Protein AF-W1IQ81-F1 (afdb_monomer)

Secondary structure (DSSP, 8-state):
-B--S---S-TTT---S-EEEEEEEEEE----B-TTS-BS-TT-TTTT-EEEEEEEEEETTT--EEEEEP-

Foldseek 3Di:
DEPPPPCCADPPPRDNQDKDKDKDKDWDDDFDADPVRHGPDPVCRGVDGDIDIWIWMADPPPRHTPGTYDD

Sequence (71 aa):
MKIKGNIKKCPNCKSENGFYVLVKIIRHSSDHFNFDGEYLDKTKTWDTIRTTQEKIAYCNQCNHKIGVVRN

Structure (mmCIF, N/CA/C/O backbone):
data_AF-W1IQ81-F1
#
_entry.id   AF-W1IQ81-F1
#
loop_
_atom_site.group_PDB
_atom_site.id
_atom_site.type_symbol
_atom_site.label_atom_id
_atom_site.label_alt_id
_atom_site.label_comp_id
_atom_site.label_asym_id
_atom_site.label_entity_id
_atom_site.label_seq_id
_atom_site.pdbx_PDB_ins_code
_atom_site.Cartn_x
_atom_site.Cartn_y
_atom_site.Cartn_z
_atom_site.occupancy
_atom_site.B_iso_or_equiv
_atom_site.auth_seq_id
_atom_site.auth_comp_id
_atom_site.auth_asym_id
_atom_site.auth_atom_id
_atom_site.pdbx_PDB_model_num
ATOM 1 N N . MET A 1 1 ? -10.510 -2.894 -2.654 1.00 44.59 1 MET A N 1
ATOM 2 C CA . MET A 1 1 ? -11.468 -2.111 -1.843 1.00 44.59 1 MET A CA 1
ATOM 3 C C . MET A 1 1 ? -10.946 -0.679 -1.729 1.00 44.59 1 MET A C 1
ATOM 5 O O . MET A 1 1 ? -9.822 -0.501 -1.276 1.00 44.59 1 MET A O 1
ATOM 9 N N . LYS A 1 2 ? -11.679 0.313 -2.261 1.00 48.31 2 LYS A N 1
ATOM 10 C CA . LYS A 1 2 ? -11.323 1.744 -2.175 1.00 48.31 2 LYS A CA 1
ATOM 11 C C . LYS A 1 2 ? -11.655 2.232 -0.764 1.00 48.31 2 LYS A C 1
ATOM 13 O O . LYS A 1 2 ? -12.780 2.011 -0.320 1.00 48.31 2 LYS A O 1
ATOM 18 N N . ILE A 1 3 ? -10.727 2.898 -0.081 1.00 53.06 3 ILE A N 1
ATOM 19 C CA . ILE A 1 3 ? -11.049 3.578 1.178 1.00 53.06 3 ILE A CA 1
ATOM 20 C C . ILE A 1 3 ? -11.858 4.824 0.813 1.00 53.06 3 ILE A C 1
ATOM 22 O O . ILE A 1 3 ? -11.302 5.862 0.472 1.00 53.06 3 ILE A O 1
ATOM 26 N N . LYS A 1 4 ? -13.191 4.702 0.799 1.00 52.50 4 LYS A N 1
ATOM 27 C CA . LYS A 1 4 ? -14.085 5.866 0.798 1.00 52.50 4 LYS A CA 1
ATOM 28 C C . LYS A 1 4 ? -13.868 6.566 2.140 1.00 52.50 4 LYS A C 1
ATOM 30 O O . LYS A 1 4 ? -14.002 5.912 3.170 1.00 52.50 4 LYS A O 1
ATOM 35 N N . GLY A 1 5 ? -13.479 7.840 2.112 1.00 56.97 5 GLY A N 1
ATOM 36 C CA . GLY A 1 5 ? -12.903 8.625 3.215 1.00 56.97 5 GLY A CA 1
ATOM 37 C C . GLY A 1 5 ? -13.734 8.847 4.489 1.00 56.97 5 GLY A C 1
ATOM 38 O O . GLY A 1 5 ? -13.622 9.908 5.076 1.00 56.97 5 GLY A O 1
ATOM 39 N N . ASN A 1 6 ? -14.531 7.878 4.947 1.00 66.06 6 ASN A N 1
ATOM 40 C CA . ASN A 1 6 ? -15.356 7.970 6.158 1.00 66.06 6 ASN A CA 1
ATOM 41 C C . ASN A 1 6 ? -15.238 6.743 7.079 1.00 66.06 6 ASN A C 1
ATOM 43 O O . ASN A 1 6 ? -16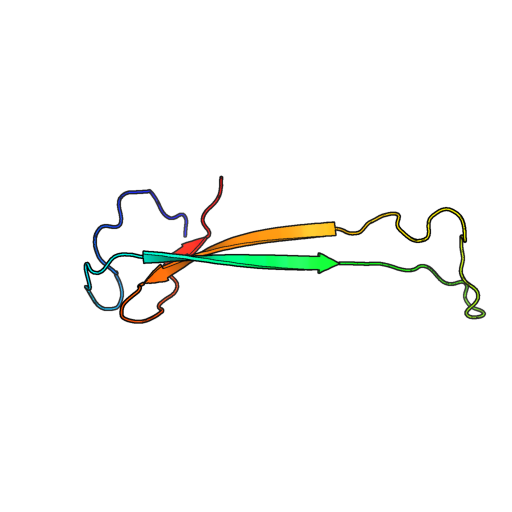.131 6.475 7.884 1.00 66.06 6 ASN A O 1
ATOM 47 N N . ILE A 1 7 ? -14.149 5.974 6.993 1.00 75.44 7 ILE A N 1
ATOM 48 C CA . ILE A 1 7 ? -13.905 4.900 7.962 1.00 75.44 7 ILE A CA 1
ATOM 49 C C . ILE A 1 7 ? -13.467 5.551 9.279 1.00 75.44 7 ILE A C 1
ATOM 51 O O . ILE A 1 7 ? -12.317 5.942 9.425 1.00 75.44 7 ILE A O 1
ATOM 55 N N . LYS A 1 8 ? -14.399 5.680 10.231 1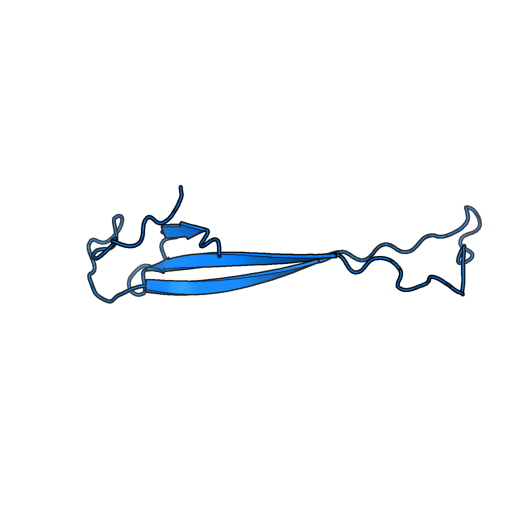.00 81.12 8 LYS A N 1
ATOM 56 C CA . LYS A 1 8 ? -14.122 6.171 11.596 1.00 81.12 8 LYS A CA 1
ATOM 57 C C . LYS A 1 8 ? -13.629 5.066 12.536 1.00 81.12 8 LYS A C 1
ATOM 59 O O . LYS A 1 8 ? -12.970 5.345 13.527 1.00 81.12 8 LYS A O 1
ATOM 64 N N . LYS A 1 9 ? -13.944 3.808 12.215 1.00 89.44 9 LYS A N 1
ATOM 65 C CA . LYS A 1 9 ? -13.725 2.640 13.072 1.00 89.44 9 LYS A CA 1
ATOM 66 C C . LYS A 1 9 ? -13.157 1.479 12.274 1.00 89.44 9 LYS A C 1
ATOM 68 O O . LYS A 1 9 ? -13.599 1.224 11.155 1.00 89.44 9 LYS A O 1
ATOM 73 N N . CYS A 1 10 ? -12.179 0.772 12.832 1.00 89.94 10 CYS A N 1
ATOM 74 C CA . CYS A 1 10 ? -11.578 -0.378 12.170 1.00 89.94 10 CYS A CA 1
ATOM 75 C C . CYS A 1 10 ? -12.617 -1.502 11.994 1.00 89.94 10 CYS A C 1
ATOM 77 O O . CYS A 1 10 ? -13.203 -1.930 12.989 1.00 89.94 10 CYS A O 1
ATOM 79 N N . PRO A 1 11 ? -12.816 -2.041 10.777 1.00 89.62 11 PRO A N 1
ATOM 80 C CA . PRO A 1 11 ? -13.767 -3.128 10.545 1.00 89.62 11 PRO A CA 1
ATOM 81 C C . PRO A 1 11 ? -13.338 -4.452 11.194 1.00 89.62 11 PRO A C 1
ATOM 83 O O . PRO A 1 11 ? -14.189 -5.289 11.468 1.00 89.62 11 PRO A O 1
ATOM 86 N N . ASN A 1 12 ? -12.040 -4.635 11.464 1.00 92.69 12 ASN A N 1
ATOM 87 C CA . ASN A 1 12 ? -11.507 -5.865 12.048 1.00 92.69 12 ASN A CA 1
ATOM 88 C C . ASN A 1 12 ? -11.589 -5.859 13.584 1.00 92.69 12 ASN A C 1
ATOM 90 O O . ASN A 1 12 ? -12.235 -6.710 14.181 1.00 92.69 12 ASN A O 1
ATOM 94 N N . CYS A 1 13 ? -10.962 -4.875 14.239 1.00 93.56 13 CYS A N 1
ATOM 95 C CA . CYS A 1 13 ? -10.872 -4.839 15.705 1.00 93.56 13 CYS A CA 1
ATOM 96 C C . CYS A 1 13 ? -11.823 -3.844 16.373 1.00 93.56 13 CYS A C 1
ATOM 98 O O . CYS A 1 13 ? -11.772 -3.693 17.590 1.00 93.56 13 CYS A O 1
ATOM 100 N N . LYS A 1 14 ? -12.655 -3.126 15.603 1.00 92.19 14 LYS A N 1
ATOM 101 C CA . LYS A 1 14 ? -13.584 -2.115 16.130 1.00 92.19 14 LYS A CA 1
ATOM 102 C C . LYS A 1 14 ? -12.890 -0.989 16.916 1.00 92.19 14 LYS A C 1
ATOM 104 O O . LYS A 1 14 ? -13.539 -0.312 17.697 1.00 92.19 14 LYS A O 1
ATOM 109 N N . SER A 1 15 ? -11.593 -0.761 16.729 1.00 90.81 15 SER A N 1
ATOM 110 C CA . SER A 1 15 ? -10.901 0.371 17.353 1.00 90.81 15 SER A CA 1
ATOM 111 C C . SER A 1 15 ? -11.180 1.675 16.601 1.00 90.81 15 SER A C 1
ATOM 113 O O . SER A 1 15 ? -11.302 1.674 15.374 1.00 90.81 15 SER A O 1
ATOM 115 N N . GLU A 1 16 ? -11.251 2.775 17.344 1.00 91.75 16 GLU A N 1
ATOM 116 C CA . GLU A 1 16 ? -11.378 4.150 16.839 1.00 91.75 16 GLU A CA 1
ATOM 117 C C . GLU A 1 16 ? -10.061 4.930 17.003 1.00 91.75 16 GLU A C 1
ATOM 119 O O . GLU A 1 16 ? -10.004 6.122 16.725 1.00 91.75 16 GLU A O 1
ATOM 124 N N . ASN A 1 17 ? -8.965 4.242 17.362 1.00 90.44 17 ASN A N 1
ATOM 125 C CA . ASN A 1 17 ? -7.628 4.816 17.592 1.00 90.44 17 ASN A CA 1
ATOM 126 C C . ASN A 1 17 ? -6.928 5.289 16.300 1.00 90.44 17 ASN A C 1
ATOM 128 O O . ASN A 1 17 ? -5.707 5.445 16.255 1.00 90.44 17 ASN A O 1
ATOM 132 N N . GLY A 1 18 ? -7.695 5.496 15.232 1.00 88.75 18 GLY A N 1
ATOM 133 C CA . GLY A 1 18 ? -7.226 5.983 13.948 1.00 88.75 18 GLY A CA 1
ATOM 134 C C . GLY A 1 18 ? -6.546 4.934 13.068 1.00 88.75 18 GLY A C 1
ATOM 135 O O . GLY A 1 18 ? -6.579 3.718 13.299 1.00 88.75 18 GLY A O 1
ATOM 136 N N . PHE A 1 19 ? -5.946 5.455 12.003 1.00 91.38 19 PHE A N 1
ATOM 137 C CA . PHE A 1 19 ? -5.314 4.699 10.932 1.00 91.38 19 PHE A CA 1
ATOM 138 C C . PHE A 1 19 ? -3.983 5.349 10.564 1.00 91.38 19 PHE A C 1
ATOM 140 O O . PHE A 1 19 ? -3.842 6.568 10.668 1.00 91.38 19 PHE A O 1
ATOM 147 N N . TYR A 1 20 ? -3.046 4.548 10.070 1.00 91.88 20 TYR A N 1
ATOM 148 C CA . TYR A 1 20 ? -1.799 5.025 9.479 1.00 91.88 20 TYR A CA 1
ATOM 149 C C . TYR A 1 20 ? -1.711 4.602 8.015 1.00 91.88 20 TYR A C 1
ATOM 151 O O . TYR A 1 20 ? -2.356 3.640 7.592 1.00 91.88 20 TYR A O 1
ATOM 159 N N . VAL A 1 21 ? -0.910 5.322 7.230 1.00 92.38 21 VAL A N 1
ATOM 160 C CA . VAL A 1 21 ? -0.646 4.994 5.825 1.00 92.38 21 VAL A CA 1
ATOM 161 C C . VAL A 1 21 ? 0.800 4.554 5.683 1.00 92.38 21 VAL A C 1
ATOM 163 O O . VAL A 1 21 ? 1.721 5.309 5.978 1.00 92.38 21 VAL A O 1
ATOM 166 N N . LEU A 1 22 ? 0.993 3.337 5.190 1.00 92.81 22 LEU A N 1
ATOM 167 C CA . LEU A 1 22 ? 2.287 2.826 4.773 1.00 92.81 22 LEU A CA 1
ATOM 168 C C . LEU A 1 22 ? 2.470 3.110 3.284 1.00 92.81 22 LEU A C 1
ATOM 170 O O . LEU A 1 22 ? 1.614 2.774 2.462 1.00 92.81 22 LEU A O 1
ATOM 174 N N . VAL A 1 23 ? 3.596 3.725 2.935 1.00 89.94 23 VAL A N 1
ATOM 175 C CA . VAL A 1 23 ? 3.984 3.966 1.545 1.00 89.94 23 VAL A CA 1
ATOM 176 C C . VAL A 1 23 ? 4.955 2.876 1.114 1.00 89.94 23 VAL A C 1
ATOM 178 O O . VAL A 1 23 ? 6.064 2.788 1.632 1.00 89.94 23 VAL A O 1
ATOM 181 N N . LYS A 1 24 ? 4.545 2.050 0.152 1.00 87.81 24 LYS A N 1
ATOM 182 C CA . LYS A 1 24 ? 5.402 1.045 -0.471 1.00 87.81 24 LYS A CA 1
ATOM 183 C C . LYS A 1 24 ? 5.941 1.596 -1.784 1.00 87.81 24 LYS A C 1
ATOM 185 O O . LYS A 1 24 ? 5.171 1.913 -2.689 1.00 87.81 24 LYS A O 1
ATOM 190 N N . ILE A 1 25 ? 7.261 1.713 -1.872 1.00 85.44 25 ILE A N 1
ATOM 191 C CA . ILE A 1 25 ? 7.969 2.146 -3.078 1.00 85.44 25 ILE A CA 1
ATOM 192 C C . ILE A 1 25 ? 8.590 0.906 -3.710 1.00 85.44 25 ILE A C 1
ATOM 194 O O . ILE A 1 25 ? 9.386 0.219 -3.075 1.00 85.44 25 ILE A O 1
ATOM 198 N N . ILE A 1 26 ? 8.209 0.612 -4.950 1.00 83.19 26 ILE A N 1
ATOM 199 C CA . ILE A 1 26 ? 8.754 -0.497 -5.732 1.00 83.19 26 ILE A CA 1
ATOM 200 C C . ILE A 1 26 ? 9.517 0.109 -6.905 1.00 83.19 26 ILE A C 1
ATOM 202 O O . ILE A 1 26 ? 8.946 0.875 -7.683 1.00 83.19 26 ILE A O 1
ATOM 206 N N . ARG A 1 27 ? 10.806 -0.216 -7.014 1.00 78.38 27 ARG A N 1
ATOM 207 C CA . ARG A 1 27 ? 11.667 0.203 -8.123 1.00 78.38 27 ARG A CA 1
ATOM 208 C C . ARG A 1 27 ? 11.959 -0.996 -9.011 1.00 78.38 27 ARG A C 1
ATOM 210 O O . ARG A 1 27 ? 12.390 -2.031 -8.515 1.00 78.38 27 ARG A O 1
ATOM 217 N N . HIS A 1 28 ? 11.740 -0.827 -10.307 1.00 77.56 28 HIS A N 1
ATOM 218 C CA . HIS A 1 28 ? 12.169 -1.769 -11.331 1.00 77.56 28 HIS A CA 1
ATOM 219 C C . HIS A 1 28 ? 13.268 -1.110 -12.157 1.00 77.56 28 HIS A C 1
ATOM 221 O O . HIS A 1 28 ? 13.066 -0.001 -12.655 1.00 77.56 28 HIS A O 1
ATOM 227 N N . SER A 1 29 ? 14.404 -1.788 -12.283 1.00 74.75 29 SER A N 1
ATOM 228 C CA . SER A 1 29 ? 15.462 -1.470 -13.239 1.00 74.75 29 SER A CA 1
ATOM 229 C C . SER A 1 29 ? 15.564 -2.602 -14.255 1.00 74.75 29 SER A C 1
ATOM 231 O O . SER A 1 29 ? 15.219 -3.752 -13.969 1.00 74.75 29 SER A O 1
ATOM 233 N N . SER A 1 30 ? 15.981 -2.273 -15.469 1.00 71.69 30 SER A N 1
ATOM 234 C CA . SER A 1 30 ? 16.212 -3.254 -16.521 1.00 71.69 30 SER A CA 1
ATOM 235 C C . SER A 1 30 ? 17.459 -2.850 -17.275 1.00 71.69 30 SER A C 1
ATOM 237 O O . SER A 1 30 ? 17.514 -1.760 -17.838 1.00 71.69 30 SER A O 1
ATOM 239 N N . ASP A 1 31 ? 18.433 -3.746 -17.260 1.00 71.94 31 ASP A N 1
ATOM 240 C CA . ASP A 1 31 ? 19.684 -3.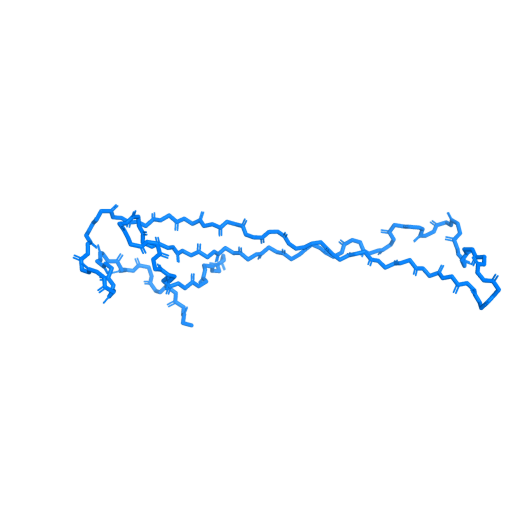617 -17.984 1.00 71.94 31 ASP A CA 1
ATOM 241 C C . ASP A 1 31 ? 19.661 -4.574 -19.167 1.00 71.94 31 ASP A C 1
ATOM 243 O O . ASP A 1 31 ? 19.203 -5.714 -19.051 1.00 71.94 31 ASP A O 1
ATOM 247 N N . HIS A 1 32 ? 20.128 -4.096 -20.314 1.00 74.25 32 HIS A N 1
ATOM 248 C CA . HIS A 1 32 ? 20.158 -4.877 -21.540 1.00 74.25 32 HIS A CA 1
ATOM 249 C C . HIS A 1 32 ? 21.607 -5.257 -21.842 1.00 74.25 32 HIS A C 1
ATOM 251 O O . HIS A 1 32 ? 22.494 -4.403 -21.878 1.00 74.25 32 HIS A O 1
ATOM 257 N N . PHE A 1 33 ? 21.827 -6.547 -22.073 1.00 76.38 33 PHE A N 1
ATOM 258 C CA . PHE A 1 33 ? 23.122 -7.125 -22.416 1.00 76.38 33 PHE A CA 1
ATOM 259 C C . PHE A 1 33 ? 23.002 -7.872 -23.743 1.00 76.38 33 PHE A C 1
ATOM 261 O O . PHE A 1 33 ? 21.958 -8.463 -24.036 1.00 76.38 33 PHE A O 1
ATOM 268 N N . ASN A 1 34 ? 24.063 -7.836 -24.541 1.00 78.38 34 ASN A N 1
ATOM 269 C CA . ASN A 1 34 ? 24.232 -8.696 -25.701 1.00 78.38 34 ASN A CA 1
ATOM 270 C C . ASN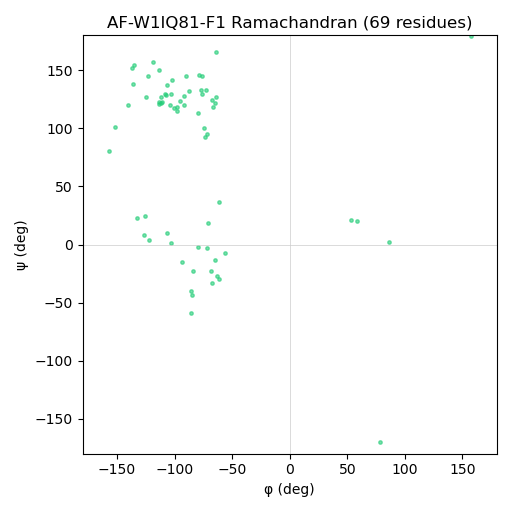 A 1 34 ? 24.326 -10.165 -25.265 1.00 78.38 34 ASN A C 1
ATOM 272 O O . ASN A 1 34 ? 24.544 -10.489 -24.096 1.00 78.38 34 ASN A O 1
ATOM 276 N N . PHE A 1 35 ? 24.176 -11.071 -26.231 1.00 81.94 35 PHE A N 1
ATOM 277 C CA . PHE A 1 35 ? 24.244 -12.513 -25.985 1.00 81.94 35 PHE A CA 1
ATOM 278 C C . PHE A 1 35 ? 25.620 -12.981 -25.477 1.00 81.94 35 PHE A C 1
ATOM 280 O O . PHE A 1 35 ? 25.712 -13.972 -24.760 1.00 81.94 35 PHE A O 1
ATOM 287 N N . ASP A 1 36 ? 26.679 -12.253 -25.820 1.00 88.62 36 ASP A N 1
ATOM 288 C CA . ASP A 1 36 ? 28.047 -12.461 -25.335 1.00 88.62 36 ASP A CA 1
ATOM 289 C C . ASP A 1 36 ? 28.291 -11.891 -23.922 1.00 88.62 36 ASP A C 1
ATOM 291 O O . ASP A 1 36 ? 29.372 -12.066 -23.362 1.00 88.62 36 ASP A O 1
ATOM 295 N N . GLY A 1 37 ? 27.284 -11.253 -23.319 1.00 76.44 37 GLY A N 1
ATOM 296 C CA . GLY A 1 37 ? 27.364 -10.644 -21.995 1.00 76.44 37 GLY A CA 1
ATOM 297 C C . GLY A 1 37 ? 27.902 -9.212 -21.989 1.00 76.44 37 GLY A C 1
ATOM 298 O O . GLY A 1 37 ? 28.004 -8.620 -20.912 1.00 76.44 37 GLY A O 1
ATOM 299 N N . GLU A 1 38 ? 28.214 -8.618 -23.146 1.00 79.94 38 GLU A N 1
ATOM 300 C CA . GLU A 1 38 ? 28.616 -7.212 -23.214 1.00 79.94 38 GLU A CA 1
ATOM 301 C C . GLU A 1 38 ? 27.411 -6.269 -23.073 1.00 79.94 38 GLU A C 1
ATOM 303 O O . GLU A 1 38 ? 26.303 -6.558 -23.523 1.00 79.94 38 GLU A O 1
ATOM 308 N N . TYR A 1 39 ? 27.598 -5.113 -22.431 1.00 72.62 39 TYR A N 1
ATOM 309 C CA . TYR A 1 39 ? 26.508 -4.153 -22.233 1.00 72.62 39 TYR A CA 1
ATOM 310 C C . TYR A 1 39 ? 26.057 -3.547 -23.573 1.00 72.62 39 TYR A C 1
ATOM 312 O O . TYR A 1 39 ? 26.875 -2.961 -24.284 1.00 72.62 39 TYR A O 1
ATOM 320 N N . LEU A 1 40 ? 24.759 -3.652 -23.891 1.00 67.81 40 LEU A N 1
ATOM 321 C CA . LEU A 1 40 ? 24.213 -3.359 -25.228 1.00 67.81 40 LEU A CA 1
ATOM 322 C C . LEU A 1 40 ? 24.288 -1.877 -25.618 1.00 67.81 40 LEU A C 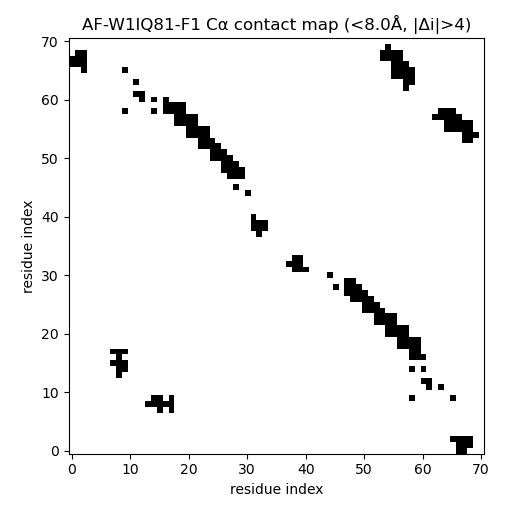1
ATOM 324 O O . LEU A 1 40 ? 24.465 -1.566 -26.792 1.00 67.81 40 LEU A O 1
ATOM 328 N N . ASP A 1 41 ? 24.154 -0.954 -24.659 1.00 62.19 41 ASP A N 1
ATOM 329 C CA . ASP A 1 41 ? 24.164 0.484 -24.954 1.00 62.19 41 ASP A CA 1
ATOM 330 C C . ASP A 1 41 ? 24.678 1.334 -23.779 1.00 62.19 41 ASP A C 1
ATOM 332 O O . ASP A 1 41 ? 23.958 1.645 -22.832 1.00 62.19 41 ASP A O 1
ATOM 336 N N . LYS A 1 42 ? 25.940 1.773 -23.840 1.00 57.16 42 LYS A N 1
ATOM 337 C CA . LYS A 1 42 ? 26.564 2.603 -22.789 1.00 57.16 42 LYS A CA 1
ATOM 338 C C . LYS A 1 42 ? 25.919 3.989 -22.630 1.00 57.16 42 LYS A C 1
ATOM 340 O O . LYS A 1 42 ? 26.185 4.651 -21.629 1.00 57.16 42 LYS A O 1
ATOM 345 N N . THR A 1 43 ? 25.083 4.430 -23.575 1.00 55.06 43 THR A N 1
ATOM 346 C CA . THR A 1 43 ? 24.479 5.776 -23.573 1.00 55.06 43 THR A CA 1
ATOM 347 C C . THR A 1 43 ? 23.099 5.843 -22.912 1.00 55.06 43 THR A C 1
ATOM 349 O O . THR A 1 43 ? 22.656 6.931 -22.549 1.00 55.06 43 THR A O 1
ATOM 352 N N . LYS A 1 44 ? 22.449 4.691 -22.692 1.00 53.62 44 LYS A N 1
ATOM 353 C CA . LYS A 1 44 ? 21.067 4.558 -22.186 1.00 53.62 44 LYS A CA 1
ATOM 354 C C . LYS A 1 44 ? 20.949 3.666 -20.948 1.00 53.62 44 LYS A C 1
ATOM 356 O O . LYS A 1 44 ? 19.887 3.129 -20.642 1.00 53.62 44 LYS A O 1
ATOM 361 N N . THR A 1 45 ? 22.039 3.541 -20.198 1.00 51.78 45 THR A N 1
ATOM 362 C CA . THR A 1 45 ? 22.203 2.696 -18.997 1.00 51.78 45 THR A CA 1
ATOM 363 C C . THR A 1 45 ? 21.188 2.943 -17.870 1.00 51.78 45 THR A C 1
ATOM 365 O O . THR A 1 45 ? 21.156 2.212 -16.888 1.00 51.78 45 THR A 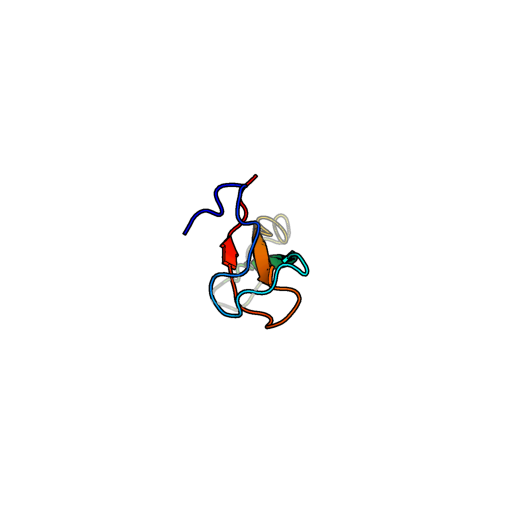O 1
ATOM 368 N N . TRP A 1 46 ? 20.344 3.967 -17.986 1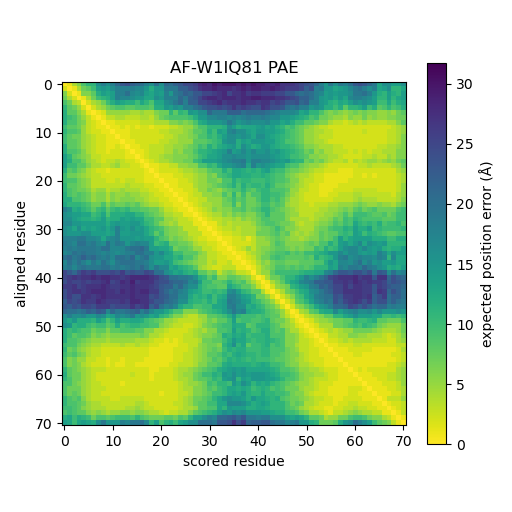.00 51.81 46 TRP A N 1
ATOM 369 C CA . TRP A 1 46 ? 19.410 4.395 -16.944 1.00 51.81 46 TRP A CA 1
ATOM 370 C C . TRP A 1 46 ? 17.960 4.487 -17.433 1.00 51.81 46 TRP A C 1
ATOM 372 O O . TRP A 1 46 ? 17.101 4.991 -16.706 1.00 51.81 46 TRP A O 1
ATOM 382 N N . ASP A 1 47 ? 17.667 4.027 -18.654 1.00 52.00 47 ASP A N 1
ATOM 383 C CA . ASP A 1 47 ? 16.512 4.531 -19.407 1.00 52.00 47 ASP A CA 1
ATOM 384 C C . ASP A 1 47 ? 15.132 4.096 -18.910 1.00 52.00 47 ASP A C 1
ATOM 386 O O . ASP A 1 47 ? 14.124 4.582 -19.424 1.00 52.00 47 ASP A O 1
ATOM 390 N N . THR A 1 48 ? 14.994 3.251 -17.883 1.00 57.75 48 THR A N 1
ATOM 391 C CA . THR A 1 48 ? 13.692 3.184 -17.196 1.00 57.75 48 THR A CA 1
ATOM 392 C C . THR A 1 48 ? 13.768 2.657 -15.767 1.00 57.75 48 THR A C 1
ATOM 394 O O . THR A 1 48 ? 13.398 1.519 -15.487 1.00 57.75 48 THR A O 1
ATOM 397 N N . ILE A 1 49 ? 14.137 3.513 -14.807 1.00 64.44 49 ILE A N 1
ATOM 398 C CA . ILE A 1 49 ? 13.751 3.260 -13.411 1.00 64.44 49 ILE A CA 1
ATOM 399 C C . ILE A 1 49 ? 12.249 3.523 -13.291 1.00 64.44 49 ILE A C 1
ATOM 401 O O . ILE A 1 49 ? 11.803 4.655 -13.087 1.00 64.44 49 ILE A O 1
ATOM 405 N N . ARG A 1 50 ? 11.440 2.468 -13.408 1.00 69.38 50 ARG A N 1
ATOM 406 C CA . ARG A 1 50 ? 10.005 2.566 -13.126 1.00 69.38 50 ARG A CA 1
ATOM 407 C C . ARG A 1 50 ? 9.814 2.505 -11.623 1.00 69.38 50 ARG A C 1
ATOM 409 O O . ARG A 1 50 ? 10.059 1.476 -10.995 1.00 69.38 50 ARG A O 1
ATOM 416 N N . THR A 1 51 ? 9.368 3.617 -11.053 1.00 76.81 51 THR A N 1
ATOM 417 C CA . THR A 1 51 ? 8.994 3.674 -9.642 1.00 76.81 51 THR A CA 1
ATOM 418 C C . THR A 1 51 ? 7.481 3.599 -9.534 1.00 76.81 51 THR A C 1
ATOM 420 O O . THR A 1 51 ? 6.777 4.479 -10.022 1.00 76.81 51 THR A O 1
ATOM 423 N N . THR A 1 52 ? 6.979 2.553 -8.883 1.00 82.06 52 THR A N 1
ATOM 424 C CA . THR A 1 52 ? 5.565 2.452 -8.515 1.00 82.06 52 THR A CA 1
ATOM 425 C C . THR A 1 52 ? 5.433 2.747 -7.031 1.00 82.06 52 THR A C 1
ATOM 427 O O . THR A 1 52 ? 6.144 2.166 -6.210 1.00 82.06 52 THR A O 1
ATOM 430 N N . GLN A 1 53 ? 4.522 3.651 -6.683 1.00 86.19 53 GLN A N 1
ATOM 431 C CA . GLN A 1 53 ? 4.199 3.965 -5.299 1.00 86.19 53 GLN A CA 1
ATOM 432 C C . GLN A 1 53 ? 2.794 3.461 -4.977 1.00 86.19 53 GLN A C 1
ATOM 434 O O . GLN A 1 53 ? 1.819 3.872 -5.604 1.00 86.19 53 GLN A O 1
ATOM 439 N N . GLU A 1 54 ? 2.682 2.606 -3.965 1.00 88.75 54 GLU A N 1
ATOM 440 C CA . GLU A 1 54 ? 1.404 2.161 -3.419 1.00 88.75 54 GLU A CA 1
ATOM 441 C C . GLU A 1 54 ? 1.256 2.693 -1.992 1.00 88.75 54 GLU A C 1
ATOM 443 O O . GLU A 1 54 ? 2.080 2.422 -1.121 1.00 88.75 54 GLU A O 1
ATOM 448 N N . LYS A 1 55 ? 0.206 3.477 -1.740 1.00 90.25 55 LYS A N 1
ATOM 449 C CA . LYS A 1 55 ? -0.148 3.930 -0.391 1.00 90.25 55 LYS A CA 1
ATOM 450 C C . LYS A 1 55 ? -1.202 2.978 0.164 1.00 90.25 55 LYS A C 1
ATOM 452 O O . LYS A 1 55 ? -2.247 2.798 -0.455 1.00 90.25 55 LYS A O 1
ATOM 457 N N . ILE A 1 56 ? -0.958 2.368 1.315 1.00 91.56 56 ILE A N 1
ATOM 458 C CA . ILE A 1 56 ? -1.862 1.389 1.927 1.00 91.56 56 ILE A CA 1
ATOM 459 C C . ILE A 1 56 ? -2.195 1.856 3.339 1.00 91.56 56 ILE A C 1
ATOM 461 O O . ILE A 1 56 ? -1.286 2.108 4.124 1.00 91.56 56 ILE A O 1
ATOM 465 N N . ALA A 1 57 ? -3.478 1.961 3.680 1.00 91.44 57 ALA A N 1
ATOM 466 C CA . ALA A 1 57 ? -3.883 2.297 5.039 1.00 91.44 57 ALA A CA 1
ATOM 467 C C . ALA A 1 57 ? -4.062 1.048 5.906 1.00 91.44 57 ALA A C 1
ATOM 469 O O . ALA A 1 57 ? -4.554 0.012 5.444 1.00 91.44 57 ALA A O 1
ATOM 470 N N . TYR A 1 58 ? -3.724 1.191 7.180 1.00 93.38 58 TYR A N 1
ATOM 471 C CA . TYR A 1 58 ? -3.756 0.15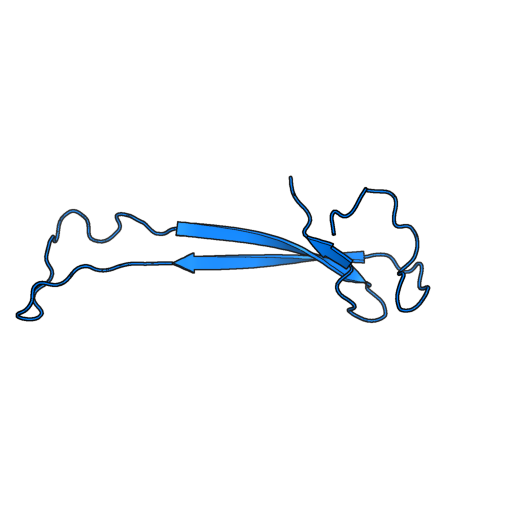8 8.204 1.00 93.38 58 TYR A CA 1
ATOM 472 C C . TYR A 1 58 ? -4.371 0.703 9.496 1.00 93.38 58 TYR A C 1
ATOM 474 O O . TYR A 1 58 ? -4.343 1.905 9.752 1.00 93.38 58 TYR A O 1
ATOM 482 N N . CYS A 1 59 ? -4.943 -0.176 10.318 1.00 93.94 59 CYS A N 1
ATOM 483 C CA . CYS A 1 59 ? -5.412 0.194 11.654 1.00 93.94 59 CYS A CA 1
ATOM 484 C C . CYS A 1 59 ? -4.246 0.322 12.640 1.00 93.94 59 CYS A C 1
ATOM 486 O O . CYS A 1 59 ? -3.455 -0.610 12.749 1.00 93.94 59 CYS A O 1
ATOM 488 N N . ASN A 1 60 ? -4.214 1.405 13.424 1.00 94.56 60 ASN A N 1
ATOM 489 C CA . ASN A 1 60 ? -3.195 1.631 14.460 1.00 94.56 60 ASN A CA 1
ATOM 490 C C . ASN A 1 60 ? -3.192 0.565 15.570 1.00 94.56 60 ASN A C 1
ATOM 492 O O . ASN A 1 60 ? -2.158 0.299 16.166 1.00 94.56 60 ASN A O 1
ATOM 496 N N . GLN A 1 61 ? -4.348 -0.037 15.866 1.00 95.12 61 GLN A N 1
ATOM 497 C CA . GLN A 1 61 ? -4.495 -0.971 16.986 1.00 95.12 61 GLN A CA 1
ATOM 498 C C . GLN A 1 61 ? -4.084 -2.403 16.621 1.00 95.12 61 GLN A C 1
ATOM 500 O O . GLN A 1 61 ? -3.469 -3.099 17.419 1.00 95.12 61 GLN A O 1
ATOM 505 N N . CYS A 1 62 ? -4.500 -2.884 15.445 1.00 94.62 62 CYS A N 1
ATOM 506 C CA . CYS A 1 62 ? -4.377 -4.300 15.076 1.00 94.62 62 CYS A CA 1
ATOM 507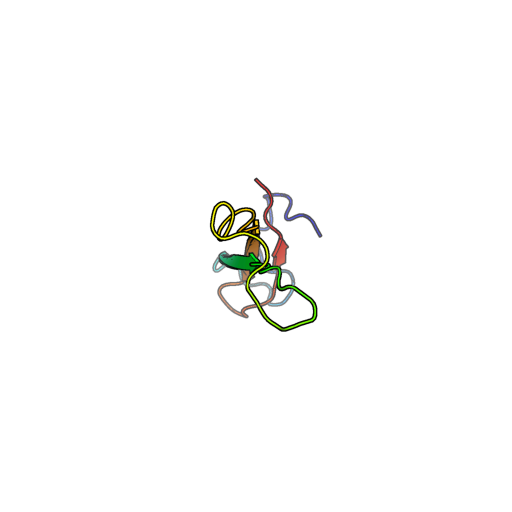 C C . CYS A 1 62 ? -3.567 -4.542 13.800 1.00 94.62 62 CYS A C 1
ATOM 509 O O . CYS A 1 62 ? -3.509 -5.677 13.335 1.00 94.62 62 CYS A O 1
ATOM 511 N N . ASN A 1 63 ? -3.001 -3.490 13.195 1.00 94.81 63 ASN A N 1
ATOM 512 C CA . ASN A 1 63 ? -2.230 -3.548 11.948 1.00 94.81 63 ASN A CA 1
ATOM 513 C C . ASN A 1 63 ? -2.968 -4.229 10.783 1.00 94.81 63 ASN A C 1
ATOM 515 O O . ASN A 1 63 ? -2.359 -4.687 9.817 1.00 94.81 63 ASN A O 1
ATOM 519 N N . HIS A 1 64 ? -4.299 -4.293 10.842 1.00 93.00 64 HIS A N 1
ATOM 520 C CA . HIS A 1 64 ? -5.096 -4.860 9.767 1.00 93.00 64 HIS A CA 1
ATOM 521 C C . HIS A 1 64 ? -5.111 -3.913 8.566 1.00 93.00 64 HIS A C 1
ATOM 523 O O . HIS A 1 64 ? -5.360 -2.712 8.719 1.00 93.00 64 HIS A O 1
ATOM 529 N N . LYS A 1 65 ? -4.874 -4.460 7.369 1.00 92.25 65 LYS A N 1
ATOM 530 C CA . LYS A 1 65 ? -4.911 -3.721 6.102 1.00 92.25 65 LYS A CA 1
ATOM 531 C C . LYS A 1 65 ? -6.337 -3.259 5.812 1.00 92.25 65 LYS A C 1
ATOM 533 O O . LYS A 1 65 ? -7.224 -4.075 5.605 1.00 92.25 65 LYS A O 1
ATOM 538 N N . ILE A 1 66 ? -6.544 -1.949 5.735 1.00 90.69 66 ILE A N 1
ATOM 539 C CA . ILE A 1 66 ? -7.851 -1.355 5.426 1.00 90.69 66 ILE A CA 1
ATOM 540 C C . ILE A 1 66 ? -8.064 -1.263 3.916 1.00 90.69 66 ILE A C 1
ATOM 542 O O . ILE A 1 66 ? -9.156 -1.519 3.412 1.00 90.69 66 ILE A O 1
ATOM 546 N N . GLY A 1 67 ? -7.020 -0.911 3.167 1.00 88.19 67 GLY A N 1
ATOM 547 C CA . GLY A 1 67 ? -7.114 -0.774 1.718 1.00 88.19 67 GLY A CA 1
ATOM 548 C C . GLY A 1 67 ? -6.041 0.121 1.121 1.00 88.19 67 GLY A C 1
ATOM 549 O O . GLY A 1 67 ? -5.193 0.660 1.826 1.00 88.19 67 GLY A O 1
ATOM 550 N N . VAL A 1 68 ? -6.085 0.263 -0.202 1.00 87.38 68 VAL A N 1
ATOM 551 C CA . VAL A 1 68 ? -5.168 1.126 -0.956 1.00 87.38 68 VAL A CA 1
ATOM 552 C C . VAL A 1 68 ? -5.745 2.540 -1.011 1.00 87.38 68 VAL A C 1
ATOM 554 O O . VAL A 1 68 ? -6.923 2.726 -1.330 1.00 87.38 68 VAL A O 1
ATOM 557 N N . VAL A 1 69 ? -4.903 3.523 -0.712 1.00 83.25 69 VAL A N 1
ATOM 558 C CA . VAL A 1 69 ? -5.164 4.954 -0.849 1.00 83.25 69 VAL A CA 1
ATOM 559 C C . VAL A 1 69 ? -4.688 5.370 -2.238 1.00 83.25 69 VAL A C 1
ATOM 561 O O . VAL A 1 69 ? -3.518 5.204 -2.578 1.00 83.25 69 VAL A O 1
ATOM 564 N N . ARG A 1 70 ? -5.598 5.885 -3.063 1.00 72.25 70 ARG A N 1
ATOM 565 C CA . ARG A 1 70 ? -5.252 6.525 -4.339 1.00 72.25 70 ARG A CA 1
ATOM 566 C C . ARG A 1 70 ? -5.324 8.038 -4.138 1.00 72.25 70 ARG A C 1
ATOM 568 O O . ARG A 1 70 ? -6.184 8.480 -3.377 1.00 72.25 70 ARG A O 1
ATOM 575 N N . ASN A 1 71 ? -4.398 8.776 -4.755 1.00 56.53 71 ASN A N 1
ATOM 576 C CA . ASN A 1 71 ? -4.540 10.227 -4.910 1.00 56.53 71 ASN A CA 1
ATOM 577 C C . ASN A 1 71 ? -5.774 10.537 -5.766 1.00 56.53 71 ASN A C 1
ATOM 579 O O . ASN A 1 71 ? -6.105 9.689 -6.631 1.00 56.53 71 ASN A O 1
#

Radius of gyration: 20.09 Å; Cα contacts (8 Å, |Δi|>4): 109; chains: 1; bounding box: 44×23×44 Å

Nearest PDB structures (foldseek):
  6vqw-assembly1_I  TM=3.682E-01  e=5.954E+00  Pseudomonas aeruginosa
  6vqw-assembly1_G  TM=3.789E-01  e=6.745E+00  Pseudomonas aeruginosa

Mean predicted aligned error: 9.48 Å

pLDDT: mean 78.66, std 14.62, range [44.59, 95.12]

Organism: NCBI:txid1427517

Solvent-accessible surface area (backbone atoms only — not comparable to full-atom values): 4649 Å² total; per-residue (Å²): 109,78,68,66,95,73,77,67,51,38,90,84,79,66,45,64,80,52,69,46,74,49,77,46,78,46,77,44,77,77,86,64,58,41,96,88,67,49,74,64,49,91,87,57,81,69,80,54,70,48,70,49,78,47,38,34,32,25,29,64,86,76,67,46,77,70,30,49,57,76,135